Protein AF-A0A423GWH0-F1 (afdb_monomer_lite)

Foldseek 3Di:
DDDDDDPVDDWDWDFDDDPQWTWIATCPDDDLHRFTFADDPFFTDGHPDPDHFIKFKAAPVRHGDDPVVDDDQKGKIWIDTPPATWAWADDDPPDDITIGRDHDGGDIDIGRHPDPPDDDVPDPPDD

Secondary structure (DSSP, 8-state):
-------SPPPPEEEEEETTEEEEEE-SSSTTTTPEEEEETTEEEEE-SS----BEEE-TTS-EE-GGG--SSEEEEEEEETTEE-EEE--SSSPPPEEESS-SEE--EEEE---SSPPPTT-TT--

Radius of gyration: 15.21 Å; chains: 1; bounding box: 41×29×47 Å

Organism: NCBI:txid930166

Sequence (127 aa):
MLAITYTGIADTFYFRCTDDQYTLYVRSEGEHFGKVIDLQGIVFTGSSTQSHVNFNMLDINGKTITLNDINGDTQVIQLSTQGKILRSEFGWADFPVRFELGGQVALKLTLNILERNTPYLSHPDEV

Structure (mmCIF, N/CA/C/O backbone):
data_AF-A0A423GWH0-F1
#
_entry.id   AF-A0A423GWH0-F1
#
loop_
_atom_site.group_PDB
_atom_site.id
_atom_site.type_symbol
_atom_site.label_atom_id
_atom_site.label_alt_id
_atom_site.label_comp_id
_atom_site.label_asym_id
_atom_site.label_entity_id
_atom_site.label_seq_id
_atom_site.pdbx_PDB_ins_code
_atom_site.Cartn_x
_atom_site.Cartn_y
_atom_site.Cartn_z
_atom_site.occupancy
_atom_site.B_iso_or_equiv
_atom_site.auth_seq_id
_atom_site.auth_comp_id
_atom_site.auth_asym_id
_atom_site.auth_atom_id
_atom_site.pdbx_PDB_model_num
ATOM 1 N N . MET A 1 1 ? 27.901 -3.590 -13.748 1.00 38.00 1 MET A N 1
ATOM 2 C CA . MET A 1 1 ? 26.431 -3.645 -13.659 1.00 38.00 1 MET A CA 1
ATOM 3 C C . MET A 1 1 ? 26.108 -4.701 -12.617 1.00 38.00 1 MET A C 1
ATOM 5 O O . MET A 1 1 ? 26.447 -5.856 -12.836 1.00 38.00 1 MET A O 1
ATOM 9 N N . LEU A 1 2 ? 25.648 -4.299 -11.431 1.00 38.66 2 LEU A N 1
ATOM 10 C CA . LEU A 1 2 ? 25.304 -5.241 -10.363 1.00 38.66 2 LEU A CA 1
ATOM 11 C C . LEU A 1 2 ? 23.885 -5.740 -10.634 1.00 38.66 2 LEU A C 1
ATOM 13 O O . LEU A 1 2 ? 22.956 -4.938 -10.670 1.00 38.66 2 LEU A O 1
ATOM 17 N N . ALA A 1 3 ? 23.739 -7.041 -10.878 1.00 39.47 3 ALA A N 1
ATOM 18 C CA . ALA A 1 3 ? 22.431 -7.674 -10.944 1.00 39.47 3 ALA A CA 1
ATOM 19 C C . ALA A 1 3 ? 21.764 -7.544 -9.568 1.00 39.47 3 ALA A C 1
ATOM 21 O O . ALA A 1 3 ? 22.351 -7.930 -8.556 1.00 39.47 3 ALA A O 1
ATOM 22 N N . ILE A 1 4 ? 20.564 -6.970 -9.525 1.00 54.56 4 ILE A N 1
ATOM 23 C CA . ILE A 1 4 ? 19.761 -6.922 -8.304 1.00 54.56 4 ILE A CA 1
ATOM 24 C C . ILE A 1 4 ? 19.226 -8.336 -8.076 1.00 54.56 4 ILE A C 1
ATOM 26 O O . ILE A 1 4 ? 18.386 -8.825 -8.830 1.00 54.56 4 ILE A O 1
ATOM 30 N N . THR A 1 5 ? 19.743 -9.015 -7.056 1.00 47.62 5 THR A N 1
ATOM 31 C CA . THR A 1 5 ? 19.223 -10.312 -6.623 1.00 47.62 5 THR A CA 1
ATOM 32 C C . THR A 1 5 ? 17.961 -10.074 -5.803 1.00 47.62 5 THR A C 1
ATOM 34 O O . THR A 1 5 ? 18.034 -9.560 -4.688 1.00 47.62 5 THR A O 1
ATOM 37 N N . TYR A 1 6 ? 16.801 -10.460 -6.331 1.00 57.34 6 TYR A N 1
ATOM 38 C CA . TYR A 1 6 ? 15.579 -10.532 -5.534 1.00 57.34 6 TYR A CA 1
ATOM 39 C C . TYR A 1 6 ? 15.743 -11.654 -4.505 1.00 57.34 6 TYR A C 1
ATOM 41 O O . TYR A 1 6 ? 15.870 -12.822 -4.863 1.00 57.34 6 TYR A O 1
ATOM 49 N N . THR A 1 7 ? 15.772 -11.304 -3.222 1.00 65.56 7 THR A N 1
ATOM 50 C CA . THR A 1 7 ? 16.009 -12.250 -2.117 1.00 65.56 7 THR A CA 1
ATOM 51 C C . THR A 1 7 ? 14.826 -13.189 -1.868 1.00 65.56 7 THR A C 1
ATOM 53 O O . THR A 1 7 ? 14.951 -14.140 -1.102 1.00 65.56 7 THR A O 1
ATOM 56 N N . GLY A 1 8 ? 13.671 -12.919 -2.488 1.00 68.69 8 GLY A N 1
ATOM 57 C CA . GLY A 1 8 ? 12.406 -13.595 -2.193 1.00 68.69 8 GLY A CA 1
ATOM 58 C C . GLY A 1 8 ? 11.786 -13.175 -0.856 1.00 68.69 8 GLY A C 1
ATOM 59 O O . GLY A 1 8 ? 10.731 -13.688 -0.494 1.00 68.69 8 GLY A O 1
ATOM 60 N N . ILE A 1 9 ? 12.416 -12.244 -0.133 1.00 78.81 9 ILE A N 1
ATOM 61 C CA . ILE A 1 9 ? 11.882 -11.660 1.096 1.00 78.81 9 ILE A CA 1
ATOM 62 C C . ILE A 1 9 ? 10.906 -10.555 0.693 1.00 78.81 9 ILE A C 1
ATOM 64 O O . ILE A 1 9 ? 11.251 -9.673 -0.092 1.00 78.81 9 ILE A O 1
ATOM 68 N N . ALA A 1 10 ? 9.678 -10.633 1.198 1.00 82.50 10 ALA A N 1
ATOM 69 C CA . ALA A 1 10 ? 8.685 -9.592 0.981 1.00 82.50 10 ALA A CA 1
ATOM 70 C C . ALA A 1 10 ? 9.067 -8.319 1.743 1.00 82.50 10 ALA A C 1
ATOM 72 O O . ALA A 1 10 ? 9.570 -8.391 2.864 1.00 82.50 10 ALA A O 1
ATOM 73 N N . ASP A 1 11 ? 8.779 -7.162 1.152 1.00 88.94 11 ASP A N 1
ATOM 74 C CA . ASP A 1 11 ? 8.919 -5.895 1.854 1.00 88.94 11 ASP A CA 1
ATOM 75 C C . ASP A 1 11 ? 7.882 -5.757 2.972 1.00 88.94 11 ASP A C 1
ATOM 77 O O . ASP A 1 11 ? 6.698 -6.062 2.792 1.00 88.94 11 ASP A O 1
ATOM 81 N N . THR A 1 12 ? 8.323 -5.238 4.116 1.00 92.94 12 THR A N 1
ATOM 82 C CA . THR A 1 12 ? 7.454 -4.939 5.254 1.00 92.94 12 THR A CA 1
ATOM 83 C C . THR A 1 12 ? 7.089 -3.464 5.232 1.00 92.94 12 THR A C 1
ATOM 85 O O . THR A 1 12 ? 7.957 -2.592 5.142 1.00 92.94 12 THR A O 1
ATOM 88 N N . PHE A 1 13 ? 5.799 -3.169 5.382 1.00 92.81 13 PHE A N 1
ATOM 89 C CA . PHE A 1 13 ? 5.287 -1.807 5.474 1.00 92.81 13 PHE A CA 1
ATOM 90 C C . PHE A 1 13 ? 4.402 -1.644 6.706 1.00 92.81 13 PHE A C 1
ATOM 92 O O . PHE A 1 13 ? 3.648 -2.546 7.065 1.00 92.81 13 PHE A O 1
ATOM 99 N N . TYR A 1 14 ? 4.450 -0.461 7.312 1.00 93.44 14 TYR A N 1
ATOM 100 C CA . TYR A 1 14 ? 3.491 -0.037 8.324 1.00 93.44 14 TYR A CA 1
ATOM 101 C C . TYR A 1 14 ? 2.380 0.787 7.666 1.00 93.44 14 TYR A C 1
ATOM 103 O O . TYR A 1 14 ? 2.633 1.854 7.102 1.00 93.44 14 TYR A O 1
ATOM 111 N N . PHE A 1 15 ? 1.156 0.267 7.737 1.00 93.75 15 PHE A N 1
ATOM 112 C CA . PHE A 1 15 ? -0.059 0.878 7.203 1.00 93.75 15 PHE A CA 1
ATOM 113 C C . PHE A 1 15 ? -0.730 1.714 8.298 1.00 93.75 15 PHE A C 1
ATOM 115 O O . PHE A 1 15 ? -1.486 1.187 9.112 1.00 93.75 15 PHE A O 1
ATOM 122 N N . ARG A 1 16 ? -0.485 3.027 8.314 1.00 91.94 16 ARG A N 1
ATOM 123 C CA . ARG A 1 16 ? -1.137 3.936 9.265 1.00 91.94 16 ARG A CA 1
ATOM 124 C C . ARG A 1 16 ? -2.480 4.401 8.713 1.00 91.94 16 ARG A C 1
ATOM 126 O O . ARG A 1 16 ? -2.489 5.160 7.750 1.00 91.94 16 ARG A O 1
ATOM 133 N N . CYS A 1 17 ? -3.581 4.002 9.345 1.00 91.88 17 CYS A N 1
ATOM 134 C CA . CYS A 1 17 ? -4.922 4.445 8.961 1.00 91.88 17 CYS A CA 1
ATOM 135 C C . CYS A 1 17 ? -5.295 5.777 9.638 1.00 91.88 17 CYS A C 1
ATOM 137 O O . CYS A 1 17 ? -5.190 5.884 10.858 1.00 91.88 17 CYS A O 1
ATOM 139 N N . THR A 1 18 ? -5.741 6.769 8.866 1.00 89.00 18 THR A N 1
ATOM 140 C CA . THR A 1 18 ? -6.391 8.008 9.333 1.00 89.00 18 THR A CA 1
ATOM 141 C C . THR A 1 18 ? -7.548 8.313 8.388 1.00 89.00 18 THR A C 1
ATOM 143 O O . THR A 1 18 ? -7.337 8.318 7.178 1.00 89.00 18 THR A O 1
ATOM 146 N N . ASP A 1 19 ? -8.752 8.546 8.918 1.00 90.62 19 ASP A N 1
ATOM 147 C CA . ASP A 1 19 ? -9.960 8.830 8.122 1.00 90.62 19 ASP A CA 1
ATOM 148 C C . ASP A 1 19 ? -10.188 7.824 6.969 1.00 90.62 19 ASP A C 1
ATOM 150 O O . ASP A 1 19 ? -10.440 8.204 5.828 1.00 90.62 19 ASP A O 1
ATOM 154 N N . ASP A 1 20 ? -10.039 6.526 7.265 1.00 90.44 20 ASP A N 1
ATOM 155 C CA . ASP A 1 20 ? -10.147 5.396 6.322 1.00 90.44 20 ASP A CA 1
ATOM 156 C C . ASP A 1 20 ? -9.131 5.391 5.163 1.00 90.44 20 ASP A C 1
ATOM 158 O O . ASP A 1 20 ? -9.258 4.622 4.205 1.00 90.44 20 ASP A O 1
ATOM 162 N N . GLN A 1 21 ? -8.078 6.204 5.259 1.00 94.25 21 GLN A N 1
ATOM 163 C CA . GLN A 1 21 ? -6.968 6.223 4.313 1.00 94.25 21 GLN A CA 1
ATOM 164 C C . GLN A 1 21 ? -5.649 5.850 4.978 1.00 94.25 21 GLN A C 1
ATOM 166 O O . GLN A 1 21 ? -5.430 6.070 6.166 1.00 94.25 21 GLN A O 1
ATOM 171 N N . TYR A 1 22 ? -4.732 5.319 4.182 1.00 94.62 22 TYR A N 1
ATOM 172 C CA . TYR A 1 22 ? -3.452 4.815 4.640 1.00 94.62 22 TYR A CA 1
ATOM 173 C C . TYR A 1 22 ? -2.292 5.715 4.237 1.00 94.62 22 TYR A C 1
ATOM 175 O O . TYR A 1 22 ? -2.094 5.996 3.057 1.00 94.62 22 TYR A O 1
ATOM 183 N N . THR A 1 23 ? -1.457 6.067 5.210 1.00 93.00 23 THR A N 1
ATOM 184 C CA . THR A 1 23 ? -0.065 6.462 4.979 1.00 93.00 23 THR A CA 1
ATOM 185 C C . THR A 1 23 ? 0.810 5.215 5.111 1.00 93.00 23 THR A C 1
ATOM 187 O O . THR A 1 23 ? 0.698 4.481 6.096 1.00 93.00 23 THR A O 1
ATOM 190 N N . LEU A 1 24 ? 1.677 4.951 4.131 1.00 92.69 24 LEU A N 1
ATOM 191 C CA . LEU A 1 24 ? 2.518 3.749 4.109 1.00 92.69 24 LEU A CA 1
ATOM 192 C C . LEU A 1 24 ? 3.960 4.093 4.473 1.00 92.69 24 LEU A C 1
ATOM 194 O O . LEU A 1 24 ? 4.587 4.897 3.790 1.00 92.69 24 LEU A O 1
ATOM 198 N N . TYR A 1 25 ? 4.501 3.453 5.505 1.00 92.06 25 TYR A N 1
ATOM 199 C CA . TYR A 1 25 ? 5.901 3.605 5.906 1.00 92.06 25 TYR A CA 1
ATOM 200 C C . TYR A 1 25 ? 6.681 2.331 5.612 1.00 92.06 25 TYR A C 1
ATOM 202 O O . TYR A 1 25 ? 6.203 1.234 5.896 1.00 92.06 25 TYR A O 1
ATOM 210 N N . VAL A 1 26 ? 7.900 2.463 5.102 1.00 91.19 26 VAL A N 1
ATOM 211 C CA . VAL A 1 26 ? 8.806 1.328 4.901 1.00 91.19 26 VAL A CA 1
ATOM 212 C C . VAL A 1 26 ? 9.307 0.823 6.255 1.00 91.19 26 VAL A C 1
ATOM 214 O O . VAL A 1 26 ? 9.787 1.600 7.085 1.00 91.19 26 VAL A O 1
ATOM 217 N N . ARG A 1 27 ? 9.208 -0.489 6.471 1.00 91.25 27 ARG A N 1
ATOM 218 C CA . ARG A 1 27 ? 9.692 -1.197 7.667 1.00 91.25 27 ARG A CA 1
ATOM 219 C C . ARG A 1 27 ? 10.670 -2.323 7.360 1.00 91.25 27 ARG A C 1
ATOM 221 O O . ARG A 1 27 ? 11.276 -2.832 8.294 1.00 91.25 27 ARG A O 1
ATOM 228 N N . SER A 1 28 ? 10.866 -2.673 6.090 1.00 90.19 28 SER A N 1
ATOM 229 C CA . SER A 1 28 ? 12.033 -3.452 5.673 1.00 90.19 28 SER A CA 1
ATOM 230 C C . SER A 1 28 ? 13.311 -2.790 6.200 1.00 90.19 28 SER A C 1
ATOM 232 O O . SER A 1 28 ? 13.478 -1.573 6.071 1.00 90.19 28 SER A O 1
ATOM 234 N N . GLU A 1 29 ? 14.207 -3.579 6.794 1.00 87.69 29 GLU A N 1
ATOM 235 C CA . GLU A 1 29 ? 15.520 -3.094 7.219 1.00 87.69 29 GLU A CA 1
ATOM 236 C C . GLU A 1 29 ? 16.322 -2.575 6.016 1.00 87.69 29 GLU A C 1
ATOM 238 O O . GLU A 1 29 ? 16.274 -3.143 4.924 1.00 87.69 29 GLU A O 1
ATOM 243 N N . GLY A 1 30 ? 17.078 -1.493 6.216 1.00 86.38 30 GLY A N 1
ATOM 244 C CA . GLY A 1 30 ? 17.960 -0.924 5.197 1.00 86.38 30 GLY A CA 1
ATOM 245 C C . GLY A 1 30 ? 17.772 0.576 4.982 1.00 86.38 30 GLY A C 1
ATOM 246 O O . GLY A 1 30 ? 17.194 1.284 5.804 1.00 86.38 30 GLY A O 1
ATOM 247 N N . GLU A 1 31 ? 18.271 1.069 3.846 1.00 86.75 31 GLU A N 1
ATOM 248 C CA . GLU A 1 31 ? 18.390 2.505 3.532 1.00 86.75 31 GLU A CA 1
ATOM 249 C C . GLU A 1 31 ? 17.047 3.262 3.499 1.00 86.75 31 GLU A C 1
ATOM 251 O O . GLU A 1 31 ? 16.990 4.490 3.635 1.00 86.75 31 GLU A O 1
ATOM 256 N N . HIS A 1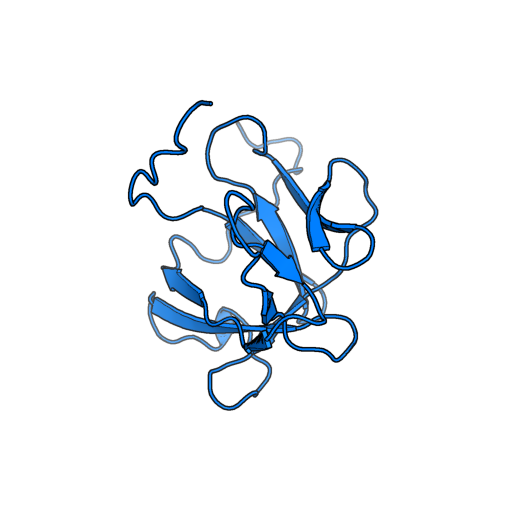 32 ? 15.943 2.546 3.293 1.00 87.81 32 HIS A N 1
ATOM 257 C CA . HIS A 1 32 ? 14.615 3.143 3.190 1.00 87.81 32 HIS A CA 1
ATOM 258 C C . HIS A 1 32 ? 13.784 3.019 4.466 1.00 87.81 32 HIS A C 1
ATOM 260 O O . HIS A 1 32 ? 12.678 3.554 4.488 1.00 87.81 32 HIS A O 1
ATOM 266 N N . PHE A 1 33 ? 14.298 2.382 5.523 1.00 89.19 33 PHE A N 1
ATOM 267 C CA . PHE A 1 33 ? 13.568 2.207 6.776 1.00 89.19 33 PHE A CA 1
ATOM 268 C C . PHE A 1 33 ? 13.042 3.546 7.318 1.00 89.19 33 PHE A C 1
ATOM 270 O O . PHE A 1 33 ? 13.764 4.540 7.395 1.00 89.19 33 PHE A O 1
ATOM 277 N N . GLY A 1 34 ? 11.759 3.578 7.679 1.00 87.50 34 GLY A N 1
ATOM 278 C CA . GLY A 1 34 ? 11.083 4.756 8.221 1.00 87.50 34 GLY A CA 1
ATOM 279 C C . GLY A 1 34 ? 10.650 5.801 7.190 1.00 87.50 34 GLY A C 1
ATOM 280 O O . GLY A 1 34 ? 9.885 6.695 7.549 1.00 87.50 34 GLY A O 1
ATOM 281 N N . LYS A 1 35 ? 11.066 5.693 5.920 1.00 89.62 35 LYS A N 1
ATOM 282 C CA . LYS A 1 35 ? 10.590 6.588 4.853 1.00 89.62 35 LYS A CA 1
ATOM 283 C C . LYS A 1 35 ? 9.113 6.331 4.556 1.00 89.62 35 LYS A C 1
ATOM 285 O O . LYS A 1 35 ? 8.647 5.192 4.620 1.00 89.62 35 LYS A O 1
ATOM 290 N N . VAL A 1 36 ? 8.390 7.389 4.201 1.00 91.38 36 VAL A N 1
ATOM 291 C CA . VAL A 1 36 ? 6.996 7.301 3.749 1.00 91.38 36 VAL A CA 1
ATOM 292 C C . VAL A 1 36 ? 6.956 7.047 2.245 1.00 91.38 36 VAL A C 1
ATOM 294 O O . VAL A 1 36 ? 7.761 7.610 1.507 1.00 91.38 36 VAL A O 1
ATOM 297 N N . ILE A 1 37 ? 6.051 6.199 1.767 1.00 90.69 37 ILE A N 1
ATOM 298 C CA . ILE A 1 37 ? 5.825 6.035 0.329 1.00 90.69 37 ILE A CA 1
ATOM 299 C C . ILE A 1 37 ? 5.065 7.252 -0.187 1.00 90.69 37 ILE A C 1
ATOM 301 O O . ILE A 1 37 ? 3.953 7.530 0.258 1.00 90.69 37 ILE A O 1
ATOM 305 N N . ASP A 1 38 ? 5.666 7.958 -1.140 1.00 90.62 38 ASP A N 1
ATOM 306 C CA . ASP A 1 38 ? 5.129 9.193 -1.701 1.00 90.62 38 ASP A CA 1
ATOM 307 C C . ASP A 1 38 ? 5.217 9.218 -3.232 1.00 90.62 38 ASP A C 1
ATOM 309 O O . ASP A 1 38 ? 6.024 8.504 -3.837 1.00 90.62 38 ASP A O 1
ATOM 313 N N . LEU A 1 39 ? 4.371 10.035 -3.862 1.00 88.38 39 LEU A N 1
ATOM 314 C CA . LEU A 1 39 ? 4.335 10.219 -5.310 1.00 88.38 39 LEU A CA 1
ATOM 315 C C . LEU A 1 39 ? 5.353 11.284 -5.738 1.00 88.38 39 LEU A C 1
ATOM 317 O O . LEU A 1 39 ? 5.197 12.467 -5.447 1.00 88.38 39 LEU A O 1
ATOM 321 N N . GLN A 1 40 ? 6.361 10.874 -6.501 1.00 85.56 40 GLN A N 1
ATOM 322 C CA . GLN A 1 40 ? 7.362 11.758 -7.094 1.00 85.56 40 GLN A CA 1
ATOM 323 C C . GLN A 1 40 ? 7.179 11.776 -8.615 1.00 85.56 40 GLN A C 1
ATOM 325 O O . GLN A 1 40 ? 7.553 10.848 -9.336 1.00 85.56 40 GLN A O 1
ATOM 330 N N . GLY A 1 41 ? 6.537 12.832 -9.122 1.00 83.06 41 GLY A N 1
ATOM 331 C CA . GLY A 1 41 ? 6.101 12.895 -10.517 1.00 83.06 41 GLY A CA 1
ATOM 332 C C . GLY A 1 41 ? 4.997 11.871 -10.791 1.00 83.06 41 GLY A C 1
ATOM 333 O O . GLY A 1 41 ? 3.856 12.076 -10.388 1.00 83.06 41 GLY A O 1
ATOM 334 N N . ILE A 1 42 ? 5.332 10.778 -11.483 1.00 76.94 42 ILE A N 1
ATOM 335 C CA . ILE A 1 42 ? 4.391 9.679 -11.772 1.00 76.94 42 ILE A CA 1
ATOM 336 C C . ILE A 1 42 ? 4.696 8.391 -11.002 1.00 76.94 42 ILE A C 1
ATOM 338 O O . ILE A 1 42 ? 3.854 7.496 -10.989 1.00 76.94 42 ILE A O 1
ATOM 342 N N . VAL A 1 43 ? 5.869 8.294 -10.370 1.00 84.38 43 VAL A N 1
ATOM 343 C CA . VAL A 1 43 ? 6.366 7.078 -9.708 1.00 84.38 43 VAL A CA 1
ATOM 344 C C . VAL A 1 43 ? 6.257 7.195 -8.193 1.00 84.38 43 VAL A C 1
ATOM 346 O O . VAL A 1 43 ? 6.339 8.292 -7.645 1.00 84.38 43 VAL A O 1
ATOM 349 N N . PHE A 1 44 ? 6.111 6.065 -7.504 1.00 87.62 44 PHE A N 1
ATOM 350 C CA . PHE A 1 44 ? 6.123 6.032 -6.040 1.00 87.62 44 PHE A CA 1
ATOM 351 C C . PHE A 1 44 ? 7.517 5.699 -5.501 1.00 87.62 44 PHE A C 1
ATOM 353 O O . PHE A 1 44 ? 8.146 4.741 -5.948 1.00 87.62 44 PHE A O 1
ATOM 360 N N . THR A 1 45 ? 7.991 6.476 -4.527 1.00 87.12 45 THR A N 1
ATOM 361 C CA . THR A 1 45 ? 9.317 6.314 -3.905 1.00 87.12 45 THR A CA 1
ATOM 362 C C . THR A 1 45 ? 9.263 6.563 -2.400 1.00 87.12 45 THR A C 1
ATOM 364 O O . THR A 1 45 ? 8.377 7.269 -1.926 1.00 87.12 45 THR A O 1
ATOM 367 N N . GLY A 1 46 ? 10.240 6.048 -1.649 1.00 86.56 46 GLY A N 1
ATOM 368 C CA . GLY A 1 46 ? 10.411 6.409 -0.240 1.00 86.56 46 GLY A CA 1
ATOM 369 C C . GLY A 1 46 ? 10.912 7.849 -0.076 1.00 86.56 46 GLY A C 1
ATOM 370 O O . GLY A 1 46 ? 12.031 8.159 -0.481 1.00 86.56 46 GLY A O 1
ATOM 371 N N . SER A 1 47 ? 10.113 8.702 0.560 1.00 83.31 47 SER A N 1
ATOM 372 C CA . SER A 1 47 ? 10.410 10.098 0.879 1.00 83.31 47 SER A CA 1
ATOM 373 C C . SER A 1 47 ? 10.727 10.283 2.367 1.00 83.31 47 SER A C 1
ATOM 375 O O . SER A 1 47 ? 10.197 9.584 3.232 1.00 83.31 47 SER A O 1
ATOM 377 N N . SER A 1 48 ? 11.603 11.241 2.668 1.00 75.62 48 SER A N 1
ATOM 378 C CA . SER A 1 48 ? 11.879 11.723 4.029 1.00 75.62 48 SER A CA 1
ATOM 379 C C . SER A 1 48 ? 11.104 12.998 4.382 1.00 75.62 48 SER A C 1
ATOM 381 O O . SER A 1 48 ? 11.245 13.515 5.490 1.00 75.62 48 SER A O 1
ATOM 383 N N . THR A 1 49 ? 10.324 13.548 3.449 1.00 68.00 49 THR A N 1
ATOM 384 C CA . THR A 1 49 ? 9.539 14.764 3.677 1.00 68.00 49 THR A CA 1
ATOM 385 C C . THR A 1 49 ? 8.189 14.435 4.315 1.00 68.00 49 THR A C 1
ATOM 387 O O . THR A 1 49 ? 7.687 13.319 4.214 1.00 68.00 49 THR A O 1
ATOM 390 N N . GLN A 1 50 ? 7.576 15.423 4.978 1.00 59.84 50 GLN A N 1
ATOM 391 C CA . GLN A 1 50 ? 6.213 15.291 5.5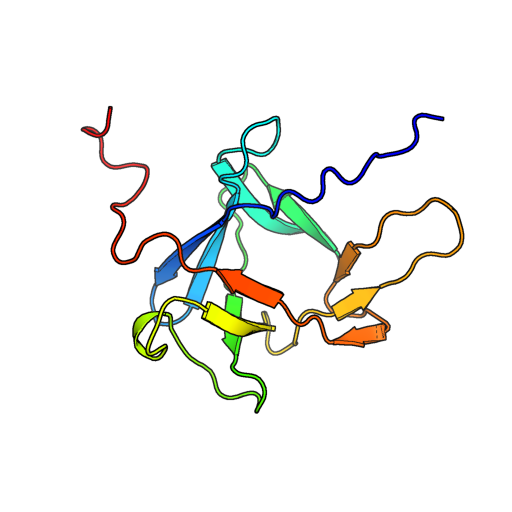13 1.00 59.84 50 GLN A CA 1
ATOM 392 C C . GLN A 1 50 ? 5.130 15.352 4.424 1.00 59.84 50 GLN A C 1
ATOM 394 O O . GLN A 1 50 ? 3.959 15.121 4.723 1.00 59.84 50 GLN A O 1
ATOM 399 N N . SER A 1 51 ? 5.498 15.656 3.173 1.00 63.91 51 SER A N 1
ATOM 400 C CA . SER A 1 51 ? 4.582 15.524 2.042 1.00 63.91 51 SER A CA 1
ATOM 401 C C . SER A 1 51 ? 4.374 14.040 1.786 1.00 63.91 51 SER A C 1
ATOM 403 O O . SER A 1 51 ? 5.324 13.324 1.483 1.00 63.91 51 SER A O 1
ATOM 405 N N . HIS A 1 52 ? 3.143 13.585 1.963 1.00 73.94 52 HIS A N 1
ATOM 406 C CA . HIS A 1 52 ? 2.754 12.212 1.707 1.00 73.94 52 HIS A CA 1
ATOM 407 C C . HIS A 1 52 ? 1.422 12.202 0.977 1.00 73.94 52 HIS A C 1
ATOM 409 O O . HIS A 1 52 ? 0.537 13.023 1.231 1.00 73.94 52 HIS A O 1
ATOM 415 N N . VAL A 1 53 ? 1.279 11.245 0.073 1.00 89.25 53 VAL A N 1
ATOM 416 C CA . VAL A 1 53 ? -0.018 10.869 -0.468 1.00 89.25 53 VAL A CA 1
ATOM 417 C C . VAL A 1 53 ? -0.666 9.823 0.428 1.00 89.25 53 VAL A C 1
ATOM 419 O O . VAL A 1 53 ? -0.009 8.934 0.969 1.00 89.25 53 VAL A O 1
ATOM 422 N N . ASN A 1 54 ? -1.982 9.924 0.554 1.00 93.31 54 ASN A N 1
ATOM 423 C CA . ASN A 1 54 ? -2.785 8.907 1.208 1.00 93.31 54 ASN A CA 1
ATOM 424 C C . ASN A 1 54 ? -3.280 7.887 0.187 1.00 93.31 54 ASN A C 1
ATOM 426 O O . ASN A 1 54 ? -3.587 8.225 -0.963 1.00 93.31 54 ASN A O 1
ATOM 430 N N . PHE A 1 55 ? -3.383 6.642 0.630 1.00 95.56 55 PHE A N 1
ATOM 431 C CA . PHE A 1 55 ? -3.832 5.519 -0.173 1.00 95.56 55 PHE A CA 1
ATOM 432 C C . PHE A 1 55 ? -5.155 4.981 0.359 1.00 95.56 55 PHE A C 1
ATOM 434 O O . PHE A 1 55 ? -5.294 4.747 1.553 1.00 95.56 55 PHE A O 1
ATOM 441 N N . ASN A 1 56 ? -6.103 4.690 -0.523 1.00 97.25 56 ASN A N 1
ATOM 442 C CA . ASN A 1 56 ? -7.197 3.790 -0.176 1.00 97.25 56 ASN A CA 1
ATOM 443 C C . ASN A 1 56 ? -6.761 2.361 -0.491 1.00 97.25 56 ASN A C 1
ATOM 445 O O . ASN A 1 56 ? -6.191 2.102 -1.559 1.00 97.25 56 ASN A O 1
ATOM 449 N N . MET A 1 57 ? -7.072 1.439 0.412 1.00 96.81 57 MET A N 1
ATOM 450 C CA . MET A 1 57 ? -6.959 0.010 0.161 1.00 96.81 57 MET A CA 1
ATOM 451 C C . MET A 1 57 ? -8.263 -0.481 -0.461 1.00 96.81 57 MET A C 1
ATOM 453 O O . MET A 1 57 ? -9.347 -0.168 0.023 1.00 96.81 57 MET A O 1
ATOM 457 N N . LEU A 1 58 ? -8.153 -1.220 -1.559 1.00 97.06 58 LEU A N 1
ATOM 458 C CA . LEU A 1 58 ? -9.290 -1.793 -2.267 1.00 97.06 58 LEU A CA 1
ATOM 459 C C . LEU A 1 58 ? -9.207 -3.317 -2.220 1.00 97.06 58 LEU A C 1
ATOM 461 O O . LEU A 1 58 ? -8.119 -3.885 -2.358 1.00 97.06 58 LEU A O 1
ATOM 465 N N . ASP A 1 59 ? -10.349 -3.981 -2.083 1.00 95.62 59 ASP A N 1
ATOM 466 C CA . ASP A 1 59 ? -10.449 -5.411 -2.356 1.00 95.62 59 ASP A CA 1
ATOM 467 C C . ASP A 1 59 ? -10.342 -5.694 -3.869 1.00 95.62 59 ASP A C 1
ATOM 469 O O . ASP A 1 59 ? -10.251 -4.790 -4.705 1.00 95.62 59 ASP A O 1
ATOM 473 N N . ILE A 1 60 ? -10.365 -6.973 -4.249 1.00 92.88 60 ILE A N 1
ATOM 474 C CA . ILE A 1 60 ? -10.248 -7.372 -5.659 1.00 92.88 60 ILE A CA 1
ATOM 475 C C . ILE A 1 60 ? -11.453 -6.968 -6.526 1.00 92.88 60 ILE A C 1
ATOM 477 O O . ILE A 1 60 ? -11.355 -6.984 -7.753 1.00 92.88 60 ILE A O 1
ATOM 481 N N . ASN A 1 61 ? -12.575 -6.612 -5.900 1.00 93.88 61 ASN A N 1
ATOM 482 C CA . ASN A 1 61 ? -13.784 -6.125 -6.558 1.00 93.88 61 ASN A CA 1
ATOM 483 C C . ASN A 1 61 ? -13.803 -4.588 -6.652 1.00 93.88 61 ASN A C 1
ATOM 485 O O . ASN A 1 61 ? -14.766 -4.020 -7.165 1.00 93.88 61 ASN A O 1
ATOM 489 N N . GLY A 1 62 ? -12.755 -3.910 -6.168 1.00 93.56 62 GLY A N 1
ATOM 490 C CA . GLY A 1 62 ? -12.638 -2.455 -6.166 1.00 93.56 62 GLY A CA 1
ATOM 491 C C . GLY A 1 62 ? -13.378 -1.763 -5.020 1.00 93.56 62 GLY A C 1
ATOM 492 O O . GLY A 1 62 ? -13.490 -0.537 -5.035 1.00 93.56 62 GLY A O 1
ATOM 493 N N . LYS A 1 63 ? -13.884 -2.504 -4.026 1.00 95.94 63 LYS A N 1
ATOM 494 C CA . LYS A 1 63 ? -14.497 -1.919 -2.829 1.00 95.94 63 LYS A CA 1
ATOM 495 C C . LYS A 1 63 ? -13.399 -1.385 -1.911 1.00 95.94 63 LYS A C 1
ATOM 497 O O . LYS A 1 63 ? -12.474 -2.124 -1.583 1.00 95.94 63 LYS A O 1
ATOM 502 N N . THR A 1 64 ? -13.526 -0.141 -1.446 1.00 96.69 64 THR A N 1
ATOM 503 C CA . THR A 1 64 ? -12.660 0.384 -0.380 1.00 96.69 64 THR A CA 1
ATOM 504 C C . THR A 1 64 ? -12.852 -0.417 0.904 1.00 96.69 64 THR A C 1
ATOM 506 O O . THR A 1 64 ? -13.983 -0.611 1.356 1.00 96.69 64 THR A O 1
ATOM 509 N N . ILE A 1 65 ? -11.743 -0.877 1.471 1.00 96.56 65 ILE A N 1
ATOM 510 C CA . ILE A 1 65 ? -11.677 -1.651 2.709 1.00 96.56 65 ILE A CA 1
ATOM 511 C C . ILE A 1 65 ? -10.558 -1.112 3.601 1.00 96.56 65 ILE A C 1
ATOM 513 O O . ILE A 1 65 ? -9.626 -0.454 3.139 1.00 96.56 65 ILE A O 1
ATOM 517 N N . THR A 1 66 ? -10.626 -1.447 4.878 1.00 95.44 66 THR A N 1
ATOM 518 C CA . THR A 1 66 ? -9.569 -1.246 5.866 1.00 95.44 66 THR A CA 1
ATOM 519 C C . THR A 1 66 ? -9.079 -2.599 6.388 1.00 95.44 66 THR A C 1
ATOM 521 O O . THR A 1 66 ? -9.703 -3.637 6.168 1.00 95.44 66 THR A O 1
ATOM 524 N N . LEU A 1 67 ? -7.977 -2.609 7.141 1.00 93.56 67 LEU A N 1
ATOM 525 C CA . LEU A 1 67 ? -7.480 -3.808 7.829 1.00 93.56 67 LEU A CA 1
ATOM 526 C C . LEU A 1 67 ? -8.506 -4.420 8.803 1.00 93.56 67 LEU A C 1
ATOM 528 O O . LEU A 1 67 ? -8.408 -5.611 9.102 1.00 93.56 67 LEU A O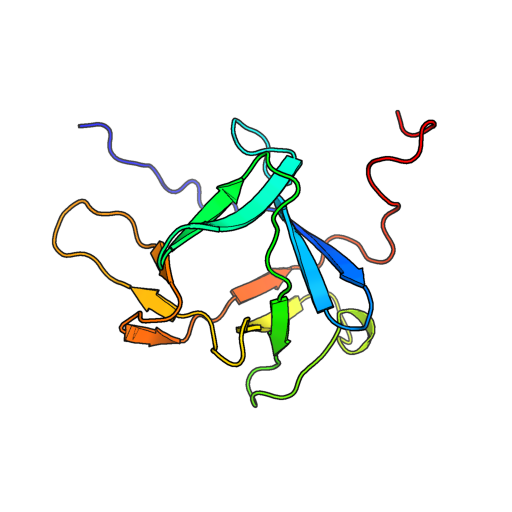 1
ATOM 532 N N . ASN A 1 68 ? -9.483 -3.635 9.278 1.00 92.25 68 ASN A N 1
ATOM 533 C CA . ASN A 1 68 ? -10.565 -4.110 10.146 1.00 92.25 68 ASN A CA 1
ATOM 534 C C . ASN A 1 68 ? -11.622 -4.924 9.387 1.00 92.25 68 ASN A C 1
ATOM 536 O O . ASN A 1 68 ? -12.319 -5.728 9.998 1.00 92.25 68 ASN A O 1
ATOM 540 N N . ASP A 1 69 ? -11.729 -4.747 8.068 1.00 94.88 69 ASP A N 1
ATOM 541 C CA . ASP A 1 69 ? -12.665 -5.494 7.222 1.00 94.88 69 ASP A CA 1
ATOM 542 C C . ASP A 1 69 ? -12.122 -6.877 6.811 1.00 94.88 69 ASP A C 1
ATOM 544 O O . ASP A 1 69 ? -12.841 -7.682 6.216 1.00 94.88 69 ASP A O 1
ATOM 548 N N . ILE A 1 70 ? -10.845 -7.161 7.097 1.00 94.75 70 ILE A N 1
ATOM 549 C CA . ILE A 1 70 ? -10.156 -8.384 6.676 1.00 94.75 70 ILE A CA 1
ATOM 550 C C . ILE A 1 70 ? -10.221 -9.437 7.786 1.00 94.75 70 ILE A C 1
ATOM 552 O O . ILE A 1 70 ? -9.547 -9.329 8.815 1.00 94.75 70 ILE A O 1
ATOM 556 N N . ASN A 1 71 ? -10.972 -10.507 7.523 1.00 91.75 71 ASN A N 1
ATOM 557 C CA . ASN A 1 71 ? -11.028 -11.693 8.372 1.00 91.75 71 ASN A CA 1
ATOM 558 C C . ASN A 1 71 ? -9.830 -12.616 8.076 1.00 91.75 71 ASN A C 1
ATOM 560 O O . ASN A 1 71 ? -9.838 -13.338 7.081 1.00 91.75 71 ASN A O 1
ATOM 564 N N . GLY A 1 72 ? -8.817 -12.609 8.946 1.00 93.94 72 GLY A N 1
ATOM 565 C CA . GLY A 1 72 ? -7.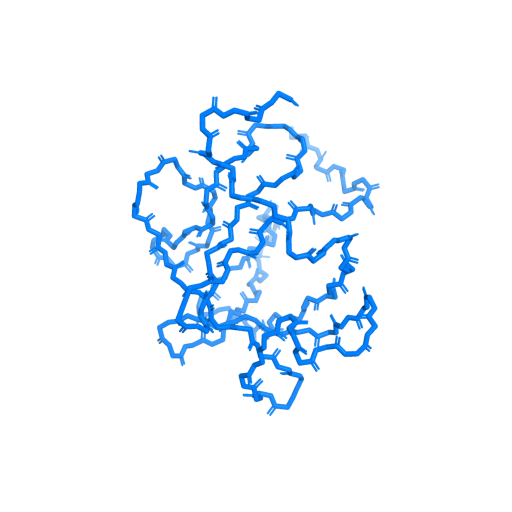605 -13.436 8.826 1.00 93.94 72 GLY A CA 1
ATOM 566 C C . GLY A 1 72 ? -6.372 -12.657 8.367 1.00 93.94 72 GLY A C 1
ATOM 567 O O . GLY A 1 72 ? -6.444 -11.460 8.125 1.00 93.94 72 GLY A O 1
ATOM 568 N N . ASP A 1 73 ? -5.221 -13.314 8.260 1.00 95.12 73 ASP A N 1
ATOM 569 C CA . ASP A 1 73 ? -3.929 -12.612 8.152 1.00 95.12 73 ASP A CA 1
ATOM 570 C C . ASP A 1 73 ? -3.389 -12.502 6.724 1.00 95.12 73 ASP A C 1
ATOM 572 O O . ASP A 1 73 ? -2.248 -12.101 6.501 1.00 95.12 73 ASP A O 1
ATOM 576 N N . THR A 1 74 ? -4.203 -12.841 5.726 1.00 95.12 74 THR A N 1
ATOM 577 C CA . THR A 1 74 ? -3.811 -12.747 4.319 1.00 95.12 74 THR A CA 1
ATOM 578 C C . THR A 1 74 ? -4.941 -12.183 3.478 1.00 95.12 74 THR A C 1
ATOM 580 O O . THR A 1 74 ? -6.076 -12.643 3.572 1.00 95.12 74 THR A O 1
ATOM 583 N N . GLN A 1 75 ? -4.629 -11.208 2.623 1.00 96.00 75 GLN A N 1
ATOM 584 C CA . GLN A 1 75 ? -5.598 -10.604 1.710 1.00 96.00 75 GLN A CA 1
ATOM 585 C C . GLN A 1 75 ? -4.911 -10.108 0.439 1.00 96.00 75 GLN A C 1
ATOM 587 O O . GLN A 1 75 ? -3.888 -9.429 0.494 1.00 96.00 75 GLN A O 1
ATOM 592 N N . VAL A 1 76 ? -5.510 -10.388 -0.719 1.00 96.38 76 VAL A N 1
ATOM 593 C CA . VAL A 1 76 ? -5.114 -9.733 -1.972 1.00 96.38 76 VAL A CA 1
ATOM 594 C C . VAL A 1 76 ? -5.840 -8.397 -2.075 1.00 96.38 76 VAL A C 1
ATOM 596 O O . VAL A 1 76 ? -7.071 -8.353 -1.997 1.00 96.38 76 VAL A O 1
ATOM 599 N N . ILE A 1 77 ? -5.078 -7.325 -2.267 1.00 95.94 77 ILE A N 1
ATOM 600 C CA . ILE A 1 77 ? -5.581 -5.952 -2.339 1.00 95.94 77 ILE A CA 1
ATOM 601 C C . ILE A 1 77 ? -5.081 -5.231 -3.588 1.00 95.94 77 ILE A C 1
ATOM 603 O O . ILE A 1 77 ? -4.132 -5.657 -4.256 1.00 95.94 77 ILE A O 1
ATOM 607 N N . GLN A 1 78 ? -5.671 -4.071 -3.834 1.00 96.38 78 GLN A N 1
ATOM 608 C CA . GLN A 1 78 ? -5.103 -3.018 -4.663 1.00 96.38 78 GLN A CA 1
ATOM 609 C C . GLN A 1 78 ? -4.950 -1.744 -3.831 1.00 96.38 78 GLN A C 1
ATOM 611 O O . GLN A 1 78 ? -5.621 -1.561 -2.816 1.00 96.38 78 GLN A O 1
ATOM 616 N N . LEU A 1 79 ? -4.077 -0.847 -4.276 1.00 95.31 79 LEU A N 1
ATOM 617 C CA . LEU A 1 79 ? -3.949 0.489 -3.703 1.00 95.31 79 LEU A CA 1
ATOM 618 C C . LEU A 1 79 ? -4.452 1.513 -4.710 1.00 95.31 79 LEU A C 1
ATOM 620 O O . LEU A 1 79 ? -4.242 1.362 -5.914 1.00 95.31 79 LEU A O 1
ATOM 624 N N . SER A 1 80 ? -5.083 2.573 -4.222 1.00 94.94 80 SER A N 1
ATOM 625 C CA . SER A 1 80 ? -5.428 3.734 -5.036 1.00 94.94 80 SER A CA 1
ATOM 626 C C . SER A 1 80 ? -5.070 5.027 -4.328 1.00 94.94 80 SER A C 1
ATOM 628 O O . SER A 1 80 ? -5.101 5.101 -3.106 1.00 94.94 80 SER A O 1
ATOM 630 N N . THR A 1 81 ? -4.756 6.062 -5.093 1.00 93.44 81 THR A N 1
ATOM 631 C CA . THR A 1 81 ? -4.607 7.428 -4.591 1.00 93.44 81 THR A CA 1
ATOM 632 C C . THR A 1 81 ? -5.065 8.397 -5.673 1.00 93.44 81 THR A C 1
ATOM 634 O O . THR A 1 81 ? -5.058 8.056 -6.857 1.00 93.44 81 THR A O 1
ATOM 637 N N . GLN A 1 82 ? -5.537 9.583 -5.284 1.00 89.69 82 GLN A N 1
ATOM 638 C CA . GLN A 1 82 ? -6.050 10.596 -6.221 1.00 89.69 82 GLN A CA 1
ATOM 639 C C . GLN A 1 82 ? -7.109 10.042 -7.205 1.00 89.69 82 GLN A C 1
ATOM 641 O O . GLN A 1 82 ? -7.140 10.400 -8.383 1.00 89.69 82 GLN A O 1
ATOM 646 N N . GLY A 1 83 ? -7.952 9.112 -6.738 1.00 89.88 83 GLY A N 1
ATOM 647 C CA . GLY A 1 83 ? -8.994 8.466 -7.546 1.00 89.88 83 GLY A CA 1
ATOM 648 C C . GLY A 1 83 ? -8.490 7.459 -8.590 1.00 89.88 83 GLY A C 1
ATOM 649 O O . GLY A 1 83 ? -9.274 7.014 -9.425 1.00 89.88 83 GLY A O 1
ATOM 650 N N . LYS A 1 84 ? -7.202 7.089 -8.570 1.00 91.62 84 LYS A N 1
ATOM 651 C CA . LYS A 1 84 ? -6.586 6.160 -9.528 1.00 91.62 84 LYS A CA 1
ATOM 652 C C . LYS A 1 84 ? -5.961 4.967 -8.818 1.00 91.62 84 LYS A C 1
ATOM 654 O O . LYS A 1 84 ? -5.280 5.124 -7.809 1.00 91.62 84 LYS A O 1
ATOM 659 N N . ILE A 1 85 ? -6.166 3.775 -9.372 1.00 93.25 85 ILE A N 1
ATOM 660 C CA . ILE A 1 85 ? -5.521 2.543 -8.902 1.00 93.25 85 ILE A CA 1
ATOM 661 C C . ILE A 1 85 ? -4.045 2.566 -9.306 1.00 93.25 85 ILE A C 1
ATOM 663 O O . ILE A 1 85 ? -3.720 2.946 -10.431 1.00 93.25 85 ILE A O 1
ATOM 667 N N . LEU A 1 86 ? -3.166 2.137 -8.403 1.00 92.25 86 LEU A N 1
ATOM 668 C CA . LEU A 1 86 ? -1.746 1.957 -8.679 1.00 92.25 86 LEU A CA 1
ATOM 669 C C . LEU A 1 86 ? -1.541 0.856 -9.718 1.00 92.25 86 LEU A C 1
ATOM 671 O O . LEU A 1 86 ? -2.173 -0.204 -9.687 1.00 92.25 86 LEU A O 1
ATOM 675 N N . ARG A 1 87 ? -0.624 1.100 -10.647 1.00 91.19 87 ARG A N 1
ATOM 676 C CA . ARG A 1 87 ? -0.311 0.187 -11.740 1.00 91.19 87 ARG A CA 1
ATOM 677 C C . ARG A 1 87 ? 1.184 -0.090 -11.761 1.00 91.19 87 ARG A C 1
ATOM 679 O O . ARG A 1 87 ? 1.989 0.730 -11.330 1.00 91.19 87 ARG A O 1
ATOM 686 N N . SER A 1 88 ? 1.545 -1.272 -12.227 1.00 87.44 88 SER A N 1
ATOM 687 C CA . SER A 1 88 ? 2.918 -1.638 -12.528 1.00 87.44 88 SER A CA 1
ATOM 688 C C . SER A 1 88 ? 3.223 -1.255 -13.971 1.00 87.44 88 SER A C 1
ATOM 690 O O . SER A 1 88 ? 2.425 -1.545 -14.870 1.00 87.44 88 SER A O 1
ATOM 692 N N . GLU A 1 89 ? 4.365 -0.601 -14.173 1.00 83.19 89 GLU A N 1
ATOM 693 C CA . GLU A 1 89 ? 4.923 -0.350 -15.498 1.00 83.19 89 GLU A CA 1
ATOM 694 C C . GLU A 1 89 ? 6.161 -1.214 -15.717 1.00 83.19 89 GLU A C 1
ATOM 696 O O . GLU A 1 89 ? 7.079 -1.242 -14.889 1.00 83.19 89 GLU A O 1
ATOM 701 N N . PHE A 1 90 ? 6.178 -1.906 -16.854 1.00 74.62 90 PHE A N 1
ATOM 702 C CA . PHE A 1 90 ? 7.322 -2.684 -17.304 1.00 74.62 90 PHE A CA 1
ATOM 703 C C . PHE A 1 90 ? 8.185 -1.797 -18.198 1.00 74.62 90 PHE A C 1
ATOM 705 O O . PHE A 1 90 ? 7.763 -1.380 -19.275 1.00 74.62 90 PHE A O 1
ATOM 712 N N . GLY A 1 91 ? 9.393 -1.478 -17.736 1.00 64.69 91 GLY A N 1
ATOM 713 C CA . GLY A 1 91 ? 10.382 -0.813 -18.576 1.00 64.69 91 GLY A CA 1
ATOM 714 C C . GLY A 1 91 ? 10.920 -1.750 -19.660 1.00 64.69 91 GLY A C 1
ATOM 715 O O . GLY A 1 91 ? 10.916 -2.970 -19.510 1.00 64.69 91 GLY A O 1
ATOM 716 N N . TRP A 1 92 ? 11.421 -1.173 -20.751 1.00 59.56 92 TRP A N 1
ATOM 717 C CA . TRP A 1 92 ? 12.265 -1.895 -21.703 1.00 59.56 92 TRP A CA 1
ATOM 718 C C . TRP A 1 92 ? 13.695 -1.974 -21.131 1.00 59.56 92 TRP A C 1
ATOM 720 O O . TRP A 1 92 ? 14.201 -0.954 -20.672 1.00 59.56 92 TRP A O 1
ATOM 730 N N . ALA A 1 93 ? 14.357 -3.138 -21.195 1.00 64.69 93 ALA A N 1
ATOM 731 C CA . ALA A 1 93 ? 15.724 -3.391 -20.686 1.00 64.69 93 ALA A CA 1
ATOM 732 C C . ALA A 1 93 ? 15.878 -3.372 -19.141 1.00 64.69 93 ALA A C 1
ATOM 734 O O . ALA A 1 93 ? 14.984 -3.830 -18.438 1.00 64.69 93 ALA A O 1
ATOM 735 N N . ASP A 1 94 ? 17.019 -2.895 -18.617 1.00 62.66 94 ASP A N 1
ATOM 736 C CA . ASP A 1 94 ? 17.454 -2.996 -17.204 1.00 62.66 94 ASP A CA 1
ATOM 737 C C . ASP A 1 94 ? 16.698 -2.078 -16.219 1.00 62.66 94 ASP A C 1
ATOM 739 O O . ASP A 1 94 ? 17.138 -1.870 -15.084 1.00 62.66 94 ASP A O 1
ATOM 743 N N . PHE A 1 95 ? 15.579 -1.477 -16.629 1.00 61.94 95 PHE A N 1
ATOM 744 C CA . PHE A 1 95 ? 14.807 -0.628 -15.727 1.00 61.94 95 PHE A CA 1
ATOM 745 C C . PHE A 1 95 ? 14.007 -1.493 -14.748 1.00 61.94 95 PHE A C 1
ATOM 747 O O . PHE A 1 95 ? 13.236 -2.351 -15.186 1.00 61.94 95 PHE A O 1
ATOM 754 N N . PRO A 1 96 ? 14.139 -1.265 -13.428 1.00 68.12 96 PRO A N 1
ATOM 755 C CA . PRO A 1 96 ? 13.382 -2.026 -12.451 1.00 68.12 96 PRO A CA 1
ATOM 756 C C . PRO A 1 96 ? 11.883 -1.783 -12.637 1.00 68.12 96 PRO A C 1
ATOM 758 O O . PRO A 1 96 ? 11.448 -0.682 -12.991 1.00 68.12 96 PRO A O 1
ATOM 761 N N . VAL A 1 97 ? 11.093 -2.823 -12.364 1.00 72.62 97 VAL A N 1
ATOM 762 C CA . VAL A 1 97 ? 9.638 -2.701 -12.265 1.00 72.62 97 VAL A CA 1
ATOM 763 C C . VAL A 1 97 ? 9.317 -1.623 -11.236 1.00 72.62 97 VAL A C 1
ATOM 765 O O . VAL A 1 97 ? 9.841 -1.641 -10.122 1.00 72.62 97 VAL A O 1
ATOM 768 N N . ARG A 1 98 ? 8.450 -0.685 -11.614 1.00 82.44 98 ARG A N 1
ATOM 769 C CA . ARG A 1 98 ? 8.035 0.428 -10.758 1.00 82.44 98 ARG A CA 1
ATOM 770 C C . ARG A 1 98 ? 6.522 0.499 -10.654 1.00 82.44 98 ARG A C 1
ATOM 772 O O . ARG A 1 98 ? 5.802 0.033 -11.541 1.00 82.44 98 ARG A O 1
ATOM 779 N N . PHE A 1 99 ? 6.056 1.104 -9.570 1.00 85.31 99 PHE A N 1
ATOM 780 C CA . PHE A 1 99 ? 4.649 1.419 -9.380 1.00 85.31 99 PHE A CA 1
ATOM 781 C C . PHE A 1 99 ? 4.410 2.879 -9.758 1.00 85.31 99 PHE A C 1
ATOM 783 O O . PHE A 1 99 ? 5.162 3.767 -9.353 1.00 85.31 99 PHE A O 1
ATOM 790 N N . GLU A 1 100 ? 3.364 3.122 -10.537 1.00 86.88 100 GLU A N 1
ATOM 791 C CA . GLU A 1 100 ? 2.980 4.445 -11.024 1.00 86.88 100 GLU A CA 1
ATOM 792 C C . GLU A 1 100 ? 1.467 4.527 -11.271 1.00 86.88 100 GLU A C 1
ATOM 794 O O . GLU A 1 100 ? 0.763 3.518 -11.331 1.00 86.88 100 GLU A O 1
ATOM 799 N N . LEU A 1 101 ? 0.940 5.744 -11.419 1.00 84.12 101 LEU A N 1
ATOM 800 C CA . LEU A 1 101 ? -0.490 5.967 -11.687 1.00 84.12 101 LEU A CA 1
ATOM 801 C C . LEU A 1 101 ? -0.897 5.743 -13.157 1.00 84.12 101 LEU A C 1
ATOM 803 O O . LEU A 1 101 ? -2.088 5.787 -13.468 1.00 84.12 101 LEU A O 1
ATOM 807 N N . GLY A 1 102 ? 0.066 5.530 -14.059 1.00 82.12 102 GLY A N 1
ATOM 808 C CA . GLY A 1 102 ? -0.146 5.410 -15.510 1.00 82.12 102 GLY A CA 1
ATOM 809 C C . GLY A 1 102 ? 0.266 4.072 -16.127 1.00 82.12 102 GLY A C 1
ATOM 810 O O . GLY A 1 102 ? 0.123 3.913 -17.336 1.00 82.12 102 GLY A O 1
ATOM 811 N N . GLY A 1 103 ? 0.748 3.126 -15.318 1.00 84.44 103 GLY A N 1
ATOM 812 C CA . GLY A 1 103 ? 1.354 1.894 -15.817 1.00 84.44 103 GLY A CA 1
ATOM 813 C C . GLY A 1 103 ? 0.381 0.955 -16.532 1.00 84.44 103 GLY A C 1
ATOM 814 O O . GLY A 1 103 ? -0.841 1.072 -16.433 1.00 84.44 103 GLY A O 1
ATOM 815 N N . GLN A 1 104 ? 0.910 -0.036 -17.237 1.00 84.62 104 GLN A N 1
ATOM 816 C CA . GLN A 1 104 ? 0.112 -0.939 -18.069 1.00 84.62 104 GLN A CA 1
ATOM 817 C C . GLN A 1 104 ? -0.784 -1.898 -17.273 1.00 84.62 104 GLN A C 1
ATOM 819 O O . GLN A 1 104 ? -1.934 -2.130 -17.659 1.00 84.62 104 GLN A O 1
ATOM 824 N N . VAL A 1 105 ? -0.322 -2.432 -16.138 1.00 88.19 105 VAL A N 1
ATOM 825 C CA . VAL A 1 105 ? -1.012 -3.526 -15.425 1.00 88.19 105 VAL A CA 1
ATOM 826 C C . VAL A 1 105 ? -1.460 -3.086 -14.040 1.00 88.19 105 VAL A C 1
ATOM 828 O O . VAL A 1 105 ? -0.681 -2.524 -13.284 1.00 88.19 105 VAL A O 1
ATOM 831 N N . ALA A 1 106 ? -2.718 -3.351 -13.677 1.00 88.69 106 ALA A N 1
ATOM 832 C CA . ALA A 1 106 ? -3.209 -3.041 -12.335 1.00 88.69 106 ALA A CA 1
ATOM 833 C C . ALA A 1 106 ? -2.405 -3.810 -11.275 1.00 88.69 106 ALA A C 1
ATOM 835 O O . ALA A 1 106 ? -2.289 -5.035 -11.351 1.00 88.69 106 ALA A O 1
ATOM 836 N N . LEU A 1 107 ? -1.868 -3.093 -10.288 1.00 89.38 107 LEU A N 1
ATOM 837 C CA . LEU A 1 107 ? -1.069 -3.694 -9.230 1.00 89.38 107 LEU A CA 1
ATOM 838 C C . LEU A 1 107 ? -1.984 -4.457 -8.267 1.00 89.38 107 LEU A C 1
ATOM 840 O O . LEU A 1 107 ? -2.983 -3.918 -7.784 1.00 89.38 107 LEU A O 1
ATOM 844 N N . LYS A 1 108 ? -1.629 -5.713 -7.992 1.00 92.62 108 LYS A N 1
ATOM 845 C CA . LYS A 1 108 ? -2.238 -6.536 -6.946 1.00 92.62 108 LYS A CA 1
ATOM 846 C C . LYS A 1 108 ? -1.153 -6.898 -5.947 1.00 92.62 108 LYS A C 1
ATOM 848 O O . LYS A 1 108 ? -0.118 -7.427 -6.343 1.00 92.62 108 LYS A O 1
ATOM 853 N N . LEU A 1 109 ? -1.394 -6.608 -4.677 1.00 91.38 109 LEU A N 1
ATOM 854 C CA . LEU A 1 109 ? -0.478 -6.924 -3.587 1.00 91.38 109 LEU A CA 1
ATOM 855 C C . LEU A 1 109 ? -1.110 -8.007 -2.723 1.00 91.38 109 LEU A C 1
ATOM 857 O O . LEU A 1 109 ? -2.289 -7.916 -2.387 1.00 91.38 109 LEU A O 1
ATOM 861 N N . THR A 1 110 ? -0.331 -9.022 -2.363 1.00 93.50 110 THR A N 1
ATOM 862 C CA . THR A 1 110 ? -0.743 -9.974 -1.327 1.00 93.50 110 THR A CA 1
ATOM 863 C C . THR A 1 110 ? -0.232 -9.444 -0.001 1.00 93.50 110 THR A C 1
ATOM 865 O O . THR A 1 110 ? 0.973 -9.453 0.241 1.00 93.50 110 THR A O 1
ATOM 868 N N . LEU A 1 111 ? -1.136 -8.944 0.836 1.00 93.38 111 LEU A N 1
ATOM 869 C CA . LEU A 1 111 ? -0.809 -8.593 2.207 1.00 93.38 111 LEU A CA 1
ATOM 870 C C . LEU A 1 111 ? -0.688 -9.865 3.031 1.00 93.38 111 LEU A C 1
ATOM 872 O O . LEU A 1 111 ? -1.635 -10.645 3.086 1.00 93.38 111 LEU A O 1
ATOM 876 N N . ASN A 1 112 ? 0.447 -10.011 3.705 1.00 94.75 112 ASN A N 1
ATOM 877 C CA . ASN A 1 112 ? 0.602 -10.884 4.859 1.00 94.75 112 ASN A CA 1
ATOM 878 C C . ASN A 1 112 ? 0.599 -9.972 6.089 1.00 94.75 112 ASN A C 1
ATOM 880 O O . ASN A 1 112 ? 1.553 -9.228 6.315 1.00 94.75 112 ASN A O 1
ATOM 884 N N . ILE A 1 113 ? -0.512 -9.950 6.818 1.00 94.88 113 ILE A N 1
ATOM 885 C CA . ILE A 1 113 ? -0.722 -9.060 7.959 1.00 94.88 113 ILE A CA 1
ATOM 886 C C . ILE A 1 113 ? 0.048 -9.639 9.142 1.00 94.88 113 ILE A C 1
ATOM 888 O O . ILE A 1 113 ? -0.349 -10.647 9.715 1.00 94.88 113 ILE A O 1
ATOM 892 N N . LEU A 1 114 ? 1.166 -9.003 9.485 1.00 93.69 114 LEU A N 1
ATOM 893 C CA . LEU A 1 114 ? 2.020 -9.443 10.590 1.00 93.69 114 LEU A CA 1
ATOM 894 C C . LEU A 1 114 ? 1.442 -9.044 11.952 1.00 93.69 114 LEU A C 1
ATOM 896 O O . LEU A 1 114 ? 1.541 -9.796 12.915 1.00 93.69 114 LEU A O 1
ATOM 900 N N . GLU A 1 115 ?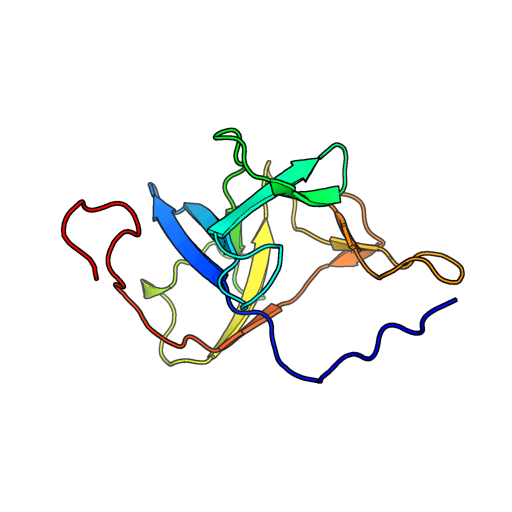 0.833 -7.861 12.022 1.00 92.12 115 GLU A N 1
ATOM 901 C CA . GLU A 1 115 ? 0.273 -7.292 13.244 1.00 92.12 115 GLU A CA 1
ATOM 902 C C . GLU A 1 115 ? -0.859 -6.308 12.900 1.00 92.12 115 GLU A C 1
ATOM 904 O O . GLU A 1 115 ? -0.902 -5.738 11.805 1.00 92.12 115 GLU A O 1
ATOM 909 N N . ARG A 1 116 ? -1.789 -6.108 13.839 1.00 91.75 116 ARG A N 1
ATOM 910 C CA . ARG A 1 116 ? -2.839 -5.080 13.797 1.00 91.75 116 ARG A CA 1
ATOM 911 C C . ARG A 1 116 ? -2.774 -4.241 15.064 1.00 91.75 116 ARG A C 1
ATOM 913 O O . ARG A 1 116 ? -2.403 -4.750 16.113 1.00 91.75 116 ARG A O 1
ATOM 920 N N . ASN A 1 117 ? -3.237 -2.995 14.982 1.00 87.44 117 ASN A N 1
ATOM 921 C CA . ASN A 1 117 ? -3.253 -2.054 16.110 1.00 87.44 117 ASN A CA 1
ATOM 922 C C . ASN A 1 117 ? -1.861 -1.781 16.712 1.00 87.44 117 ASN A C 1
ATOM 924 O O . ASN A 1 117 ? -1.763 -1.443 17.890 1.00 87.44 117 ASN A O 1
ATOM 928 N N . THR A 1 118 ? -0.801 -1.905 15.907 1.00 85.50 118 THR A N 1
ATOM 929 C CA . THR A 1 118 ? 0.558 -1.528 16.305 1.00 85.50 118 THR A CA 1
ATOM 930 C C . THR A 1 118 ? 0.592 -0.042 16.698 1.00 85.50 118 THR A C 1
ATOM 932 O O . THR A 1 118 ? -0.016 0.779 15.996 1.00 85.50 118 THR A O 1
ATOM 935 N N . PRO A 1 119 ? 1.280 0.330 17.791 1.00 79.00 119 PRO A N 1
ATOM 936 C CA . PRO A 1 119 ? 1.397 1.718 18.221 1.00 79.00 119 PRO A CA 1
ATOM 937 C C . PRO A 1 119 ? 2.030 2.649 17.180 1.00 79.00 119 PRO A C 1
ATOM 939 O O . PRO A 1 119 ? 2.673 2.245 16.206 1.00 79.00 119 PRO A O 1
ATOM 942 N N . TYR A 1 120 ? 1.832 3.951 17.388 1.00 71.38 120 TYR A N 1
ATOM 943 C 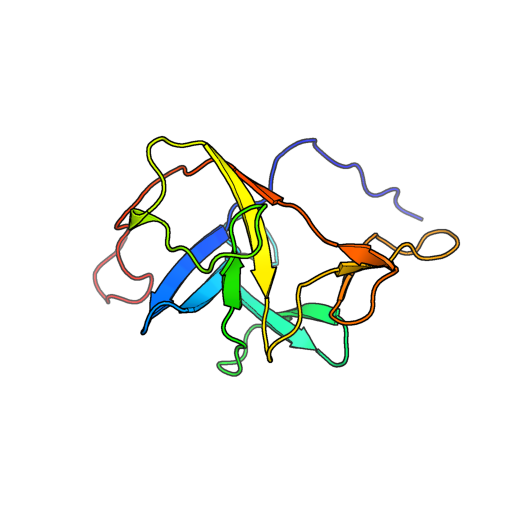CA . TYR A 1 120 ? 2.376 4.965 16.500 1.00 71.38 120 TYR A CA 1
ATOM 944 C C . TYR A 1 120 ? 3.868 5.185 16.751 1.00 71.38 120 TYR A C 1
ATOM 946 O O . TYR A 1 120 ? 4.266 5.655 17.814 1.00 71.38 120 TYR A O 1
ATOM 954 N N . LEU A 1 121 ? 4.662 4.980 15.699 1.00 62.41 121 LEU A N 1
ATOM 955 C CA . LEU A 1 121 ? 6.107 5.217 15.662 1.00 62.41 121 LEU A CA 1
ATOM 956 C C . LEU A 1 121 ? 6.451 6.719 15.625 1.00 62.41 121 LEU A C 1
ATOM 958 O O . LEU A 1 121 ? 7.012 7.220 14.655 1.00 62.41 121 LEU A O 1
ATOM 962 N N . SER A 1 122 ? 6.040 7.438 16.668 1.00 52.94 122 SER A N 1
ATOM 963 C CA . SER A 1 122 ? 6.649 8.660 17.207 1.00 52.94 122 SER A CA 1
ATOM 964 C C . SER A 1 122 ? 5.991 9.062 18.544 1.00 52.94 122 SER A C 1
ATOM 966 O O . SER A 1 122 ? 5.867 10.254 18.841 1.00 52.94 122 SER A O 1
ATOM 968 N N . HIS A 1 123 ? 5.500 8.104 19.339 1.00 44.56 123 HIS A N 1
ATOM 969 C CA . HIS A 1 123 ? 5.307 8.347 20.768 1.00 44.56 123 HIS A CA 1
ATOM 970 C C . HIS A 1 123 ? 6.678 8.373 21.463 1.00 44.56 123 HIS A C 1
ATOM 972 O O . HIS A 1 123 ? 7.541 7.570 21.116 1.00 44.56 123 HIS A O 1
ATOM 978 N N . PRO A 1 124 ? 6.914 9.309 22.399 1.00 47.72 124 PRO A N 1
ATOM 979 C CA . PRO A 1 124 ? 8.235 9.542 22.988 1.00 47.72 124 PRO A CA 1
ATOM 980 C C . PRO A 1 124 ? 8.779 8.392 23.857 1.00 47.72 124 PRO A C 1
ATOM 982 O O . PRO A 1 124 ? 9.922 8.488 24.292 1.00 47.72 124 PRO A O 1
ATOM 985 N N . ASP A 1 125 ? 8.014 7.317 24.073 1.00 41.19 125 ASP A N 1
ATOM 986 C CA . ASP A 1 125 ? 8.335 6.258 25.039 1.00 41.19 125 ASP A CA 1
ATOM 987 C C . ASP A 1 125 ? 8.489 4.848 24.427 1.00 41.19 125 ASP A C 1
ATOM 989 O O . ASP A 1 125 ? 8.438 3.864 25.161 1.00 41.19 125 ASP A O 1
ATOM 993 N N . GLU A 1 126 ? 8.690 4.703 23.113 1.00 40.03 126 GLU A N 1
ATOM 994 C CA . GLU A 1 126 ? 8.984 3.383 22.523 1.00 40.03 126 GLU A CA 1
ATOM 995 C C . GLU A 1 126 ? 10.490 3.177 22.293 1.00 40.03 126 GLU A C 1
ATOM 997 O O . GLU A 1 126 ? 11.099 3.825 21.438 1.00 40.03 126 GLU A O 1
ATOM 1002 N N . VAL A 1 127 ? 11.064 2.261 23.088 1.00 41.66 127 VAL A N 1
ATOM 1003 C CA . VAL A 1 127 ? 12.374 1.608 22.905 1.00 41.66 127 VAL A CA 1
ATOM 1004 C C . VAL A 1 127 ? 12.137 0.192 22.402 1.00 41.66 127 VAL A C 1
ATOM 1006 O O . VAL A 1 127 ? 11.260 -0.479 22.992 1.00 41.66 127 VAL A O 1
#

pLDDT: mean 83.17, std 15.37, range [38.0, 97.25]